Protein AF-A0A5E4I400-F1 (afdb_monomer_lite)

Foldseek 3Di:
DDDDDPPPDFQEKDKDWAQEDAAQDKTKIKIATADPVQFWKWKWKDFQQPDIDTGDTDTHGDIDIDMDGHHDDFAKTKMWMWIAGPVRDIGDIDIGIHGHHHDPPDPDPVVVVVVVVVVVVCVVVVVVVVVVVVVVVVVVVVVVVVVVVVVPDDDDDDD

Structure (mmCIF, N/CA/C/O backbone):
data_AF-A0A5E4I400-F1
#
_entry.id   AF-A0A5E4I400-F1
#
loop_
_atom_site.group_PDB
_atom_site.id
_atom_site.type_symbol
_atom_site.label_atom_id
_atom_site.label_alt_id
_atom_site.label_comp_id
_atom_site.label_asym_id
_atom_site.label_entity_id
_atom_site.label_seq_id
_atom_site.pdbx_PDB_ins_code
_atom_site.Cartn_x
_atom_site.Cartn_y
_atom_site.Cartn_z
_atom_site.occupancy
_atom_site.B_iso_or_equiv
_atom_site.auth_seq_id
_atom_site.auth_comp_id
_atom_site.auth_asym_id
_ato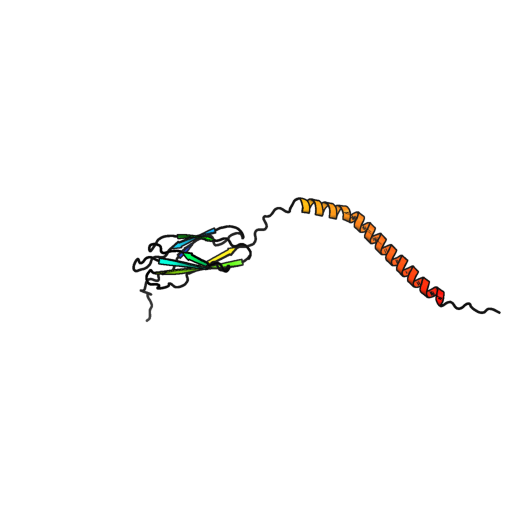m_site.auth_atom_id
_atom_site.pdbx_PDB_model_num
ATOM 1 N N . MET A 1 1 ? -42.600 -10.199 7.232 1.00 37.44 1 MET A N 1
ATOM 2 C CA . MET A 1 1 ? -41.964 -11.419 7.756 1.00 37.44 1 MET A CA 1
ATOM 3 C C . MET A 1 1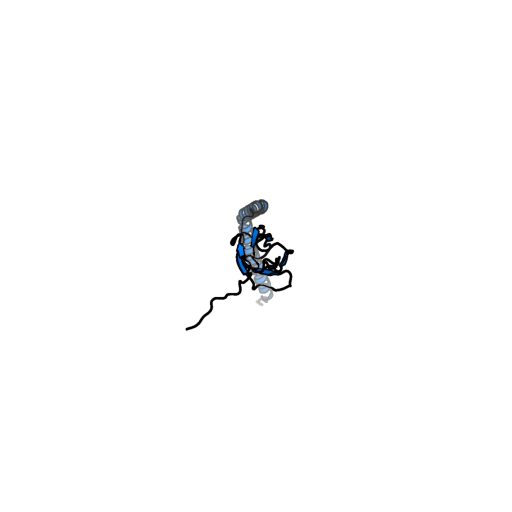 ? -40.473 -11.289 7.468 1.00 37.44 1 MET A C 1
ATOM 5 O O . MET A 1 1 ? -40.143 -11.250 6.295 1.00 37.44 1 MET A O 1
ATOM 9 N N . ILE A 1 2 ? -39.663 -11.159 8.536 1.00 37.94 2 ILE A N 1
ATOM 10 C CA . ILE A 1 2 ? -38.185 -11.309 8.630 1.00 37.94 2 ILE A CA 1
ATOM 11 C C . ILE A 1 2 ? -37.386 -10.194 7.913 1.00 37.94 2 ILE A C 1
ATOM 13 O O . ILE A 1 2 ? -37.462 -10.072 6.701 1.00 37.94 2 ILE A O 1
ATOM 17 N N . GLY A 1 3 ? -36.727 -9.247 8.600 1.00 39.34 3 GLY A N 1
ATOM 18 C CA . GLY A 1 3 ? -35.610 -9.419 9.553 1.00 39.34 3 GLY A CA 1
ATOM 19 C C . GLY A 1 3 ? -34.307 -9.332 8.738 1.00 39.34 3 GLY A C 1
ATOM 20 O O . GLY A 1 3 ? -34.147 -10.108 7.811 1.00 39.34 3 GLY A O 1
ATOM 21 N N . ILE A 1 4 ? -33.377 -8.396 8.934 1.00 44.50 4 ILE A N 1
ATOM 22 C CA . ILE A 1 4 ? -32.556 -8.184 10.132 1.00 44.50 4 ILE A CA 1
ATOM 23 C C . ILE A 1 4 ? -32.064 -6.723 10.122 1.00 44.50 4 ILE A C 1
ATOM 25 O O . ILE A 1 4 ? -31.391 -6.293 9.188 1.00 44.50 4 ILE A O 1
ATOM 29 N N . LEU A 1 5 ? -32.377 -5.967 11.175 1.00 41.53 5 LEU A N 1
ATOM 30 C CA . LEU A 1 5 ? -31.621 -4.773 11.542 1.00 41.53 5 LEU A CA 1
ATOM 31 C C . LEU A 1 5 ? -30.407 -5.295 12.322 1.00 41.53 5 LEU A C 1
ATOM 33 O O . LEU A 1 5 ? -30.581 -5.832 13.416 1.00 41.53 5 LEU A O 1
ATOM 37 N N . PHE A 1 6 ? -29.205 -5.229 11.746 1.00 42.44 6 PHE A N 1
ATOM 38 C CA . PHE A 1 6 ? -27.971 -5.574 12.455 1.00 42.44 6 PHE A CA 1
ATOM 39 C C . PHE A 1 6 ? -27.708 -4.505 13.525 1.00 42.44 6 PHE A C 1
ATOM 41 O O . PHE A 1 6 ? -26.970 -3.548 13.307 1.00 42.44 6 PHE A O 1
ATOM 48 N N . ILE A 1 7 ? -28.363 -4.634 14.680 1.00 41.25 7 ILE A N 1
ATOM 49 C CA . ILE A 1 7 ? -28.046 -3.851 15.875 1.00 41.25 7 ILE A CA 1
ATOM 50 C C . ILE A 1 7 ? -26.923 -4.584 16.608 1.00 41.25 7 ILE A C 1
ATOM 52 O O . ILE A 1 7 ? -27.139 -5.395 17.503 1.00 41.25 7 ILE A O 1
ATOM 56 N N . GLY A 1 8 ? -25.714 -4.297 16.162 1.00 41.97 8 GLY A N 1
ATOM 57 C CA . GLY A 1 8 ? -24.450 -4.639 16.790 1.00 41.97 8 GLY A CA 1
ATOM 58 C C . GLY A 1 8 ? -23.426 -3.882 15.975 1.00 41.97 8 GLY A C 1
ATOM 59 O O . GLY A 1 8 ? -22.968 -4.400 14.966 1.00 41.97 8 GLY A O 1
ATOM 60 N N . ALA A 1 9 ? -23.239 -2.598 16.288 1.00 53.06 9 ALA A N 1
ATOM 61 C CA . ALA A 1 9 ? -22.444 -1.690 15.475 1.00 53.06 9 ALA A CA 1
ATOM 62 C C . ALA A 1 9 ? -21.072 -2.326 15.190 1.00 53.06 9 ALA A C 1
ATOM 64 O O . ALA A 1 9 ? -20.290 -2.585 16.096 1.00 53.06 9 ALA A O 1
ATOM 65 N N . SER A 1 10 ? -20.839 -2.683 13.930 1.00 65.94 10 SER A N 1
ATOM 66 C CA . SER A 1 10 ? -19.575 -3.257 13.489 1.00 65.94 10 SER A CA 1
ATOM 67 C C . SER A 1 10 ? -18.547 -2.129 13.459 1.00 65.94 10 SER A C 1
ATOM 69 O O . SER A 1 10 ? -18.775 -1.121 12.790 1.00 65.94 10 SER A O 1
ATOM 71 N N . PHE A 1 11 ? -17.435 -2.272 14.183 1.00 77.38 11 PHE A N 1
ATOM 72 C CA . PHE A 1 11 ? -16.295 -1.348 14.137 1.00 77.38 11 PHE A CA 1
ATOM 73 C C . PHE A 1 11 ? -15.430 -1.634 12.901 1.00 77.38 11 PHE A C 1
ATOM 75 O O . PHE A 1 11 ? -14.217 -1.811 12.973 1.00 77.38 11 PHE A O 1
ATOM 82 N N . LEU A 1 12 ? -16.080 -1.741 11.741 1.00 91.06 12 LEU A N 1
ATOM 83 C CA . LEU A 1 12 ? -15.406 -2.006 10.480 1.00 91.06 12 LEU A CA 1
ATOM 84 C C . LEU A 1 12 ? -14.563 -0.783 10.080 1.00 91.06 12 LEU A C 1
ATOM 86 O O . LEU A 1 12 ? -15.095 0.332 10.057 1.00 91.06 12 LEU A O 1
ATOM 90 N N . PRO A 1 13 ? -13.288 -0.968 9.701 1.00 94.69 13 PRO A N 1
ATOM 91 C CA . PRO A 1 13 ? -12.472 0.138 9.237 1.00 94.69 13 PRO A CA 1
ATOM 92 C C . PRO A 1 13 ? -12.965 0.779 7.949 1.00 94.69 13 PRO A C 1
ATOM 94 O O . PRO A 1 13 ? -13.319 0.109 6.982 1.00 94.69 13 PRO A O 1
ATOM 97 N N . ASN A 1 14 ? -12.914 2.105 7.915 1.00 95.38 14 ASN A N 1
ATOM 98 C CA . ASN A 1 14 ? -13.006 2.875 6.690 1.00 95.38 14 ASN A CA 1
ATOM 99 C C . ASN A 1 14 ? -11.591 3.135 6.163 1.00 95.38 14 ASN A C 1
ATOM 101 O O . ASN A 1 14 ? -10.731 3.591 6.915 1.00 95.38 14 ASN A O 1
ATOM 105 N N . ILE A 1 15 ? -11.358 2.856 4.879 1.00 97.19 15 ILE A N 1
ATOM 106 C CA . ILE A 1 15 ? -10.067 3.052 4.210 1.00 97.19 15 ILE A CA 1
ATOM 107 C C . ILE A 1 15 ? -10.291 4.008 3.044 1.00 97.19 15 ILE A C 1
ATOM 109 O O . ILE A 1 15 ? -11.092 3.731 2.150 1.00 97.19 15 ILE A O 1
ATOM 113 N N . THR A 1 16 ? -9.561 5.117 3.016 1.00 97.12 16 THR A N 1
ATOM 114 C CA . THR A 1 16 ? -9.628 6.091 1.921 1.00 97.12 16 THR A CA 1
ATOM 115 C C . THR A 1 16 ? -8.234 6.443 1.425 1.00 97.12 16 THR A C 1
ATOM 117 O O . THR A 1 16 ? -7.260 6.428 2.171 1.00 97.12 16 THR A O 1
ATOM 120 N N . GLY A 1 17 ? -8.111 6.719 0.131 1.00 96.75 17 GLY A N 1
ATOM 121 C CA . GLY A 1 17 ? -6.826 7.000 -0.494 1.00 96.75 17 GLY A CA 1
ATOM 122 C C . GLY A 1 17 ? -6.900 6.901 -2.009 1.00 96.75 17 GLY A C 1
ATOM 123 O O . GLY A 1 17 ? -7.976 6.783 -2.602 1.00 96.75 17 GLY A O 1
ATOM 124 N N . LYS A 1 18 ? -5.739 6.967 -2.656 1.00 95.44 18 LYS A N 1
ATOM 125 C CA . LYS A 1 18 ? -5.656 6.935 -4.116 1.00 95.44 18 LYS A CA 1
ATOM 126 C C . LYS A 1 18 ? -5.830 5.503 -4.631 1.00 95.44 18 LYS A C 1
ATOM 128 O O . LYS A 1 18 ? -5.019 4.642 -4.332 1.00 95.44 18 LYS A O 1
ATOM 133 N N . ILE A 1 19 ? -6.839 5.266 -5.470 1.00 95.50 19 ILE A N 1
ATOM 134 C CA . ILE A 1 19 ? -7.122 3.934 -6.047 1.00 95.50 19 ILE A CA 1
ATOM 135 C C . ILE A 1 19 ? -6.398 3.654 -7.373 1.00 95.50 19 ILE A C 1
ATOM 137 O O . ILE A 1 19 ? -6.496 2.561 -7.922 1.00 95.50 19 ILE A O 1
ATOM 141 N N . GLN A 1 20 ? -5.693 4.641 -7.929 1.00 92.88 20 GLN A N 1
ATOM 142 C CA . GLN A 1 20 ? -4.938 4.509 -9.177 1.00 92.88 20 GLN A CA 1
ATOM 143 C C . GLN A 1 20 ? -3.625 5.280 -9.083 1.00 92.88 20 GLN A C 1
ATOM 145 O O 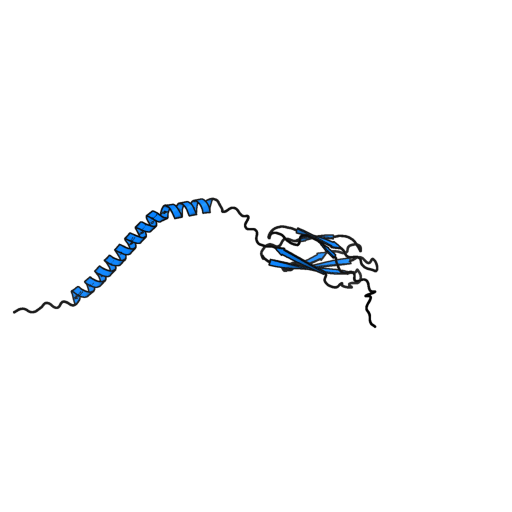. GLN A 1 20 ? -3.624 6.454 -8.711 1.00 92.88 20 GLN A O 1
ATOM 150 N N . GLY A 1 21 ? -2.512 4.662 -9.455 1.00 90.25 21 GLY A N 1
ATOM 151 C CA . GLY A 1 21 ? -1.197 5.283 -9.332 1.00 90.25 21 GLY A CA 1
ATOM 152 C C . GLY A 1 21 ? -0.159 4.724 -10.291 1.00 90.25 21 GLY A C 1
ATOM 153 O O . GLY A 1 21 ? -0.483 4.060 -11.268 1.00 90.25 21 GLY A O 1
ATOM 154 N N . GLU A 1 22 ? 1.097 5.027 -10.008 1.00 89.06 22 GLU A N 1
ATOM 155 C CA . GLU A 1 22 ? 2.257 4.483 -10.699 1.00 89.06 22 GLU A CA 1
ATOM 156 C C . GLU A 1 22 ? 3.070 3.652 -9.709 1.00 89.06 22 GLU A C 1
ATOM 158 O O . GLU A 1 22 ? 3.166 3.986 -8.524 1.00 89.06 22 GLU A O 1
ATOM 163 N N . VAL A 1 23 ? 3.682 2.577 -10.201 1.00 89.50 23 VAL A N 1
ATOM 164 C CA . VAL A 1 23 ? 4.675 1.824 -9.425 1.00 89.50 23 VAL A CA 1
ATOM 165 C C . VAL A 1 23 ? 5.843 2.728 -9.005 1.00 89.50 23 VAL A C 1
ATOM 167 O O . VAL A 1 23 ? 6.132 3.737 -9.648 1.00 89.50 23 VAL A O 1
ATOM 170 N N . SER A 1 24 ? 6.535 2.361 -7.925 1.00 88.31 24 SER A N 1
ATOM 171 C CA . SER A 1 24 ? 7.644 3.123 -7.322 1.00 88.31 24 SER A CA 1
ATOM 172 C C . SER A 1 24 ? 7.270 4.525 -6.809 1.00 88.31 24 SER A C 1
ATOM 174 O O . SER A 1 24 ? 8.153 5.346 -6.568 1.00 88.31 24 SER A O 1
ATOM 176 N N . THR A 1 25 ? 5.976 4.807 -6.624 1.00 89.50 25 THR A N 1
ATOM 177 C CA . THR A 1 25 ? 5.480 6.041 -5.996 1.00 89.50 25 THR A CA 1
ATOM 178 C C . THR A 1 25 ? 4.825 5.728 -4.653 1.00 89.50 25 THR A C 1
ATOM 180 O O . THR A 1 25 ? 4.043 4.784 -4.551 1.00 89.50 25 THR A O 1
ATOM 183 N N . SER A 1 26 ? 5.127 6.537 -3.634 1.00 93.88 26 SER A N 1
ATOM 184 C CA . SER A 1 26 ? 4.498 6.424 -2.315 1.00 93.88 26 SER A CA 1
ATOM 185 C C . SER A 1 26 ? 3.121 7.086 -2.299 1.00 93.88 26 SER A C 1
ATOM 187 O O . SER A 1 26 ? 2.966 8.220 -2.764 1.00 93.88 26 SER A O 1
ATOM 189 N N . TYR A 1 27 ? 2.127 6.386 -1.754 1.00 95.56 27 TYR A N 1
ATOM 190 C CA . TYR A 1 27 ? 0.760 6.879 -1.591 1.00 95.56 27 TYR A CA 1
ATOM 191 C C . TYR A 1 27 ? 0.306 6.768 -0.143 1.00 95.56 27 TYR A C 1
ATOM 193 O O . TYR A 1 27 ? 0.529 5.744 0.498 1.00 95.56 27 TYR A O 1
ATOM 20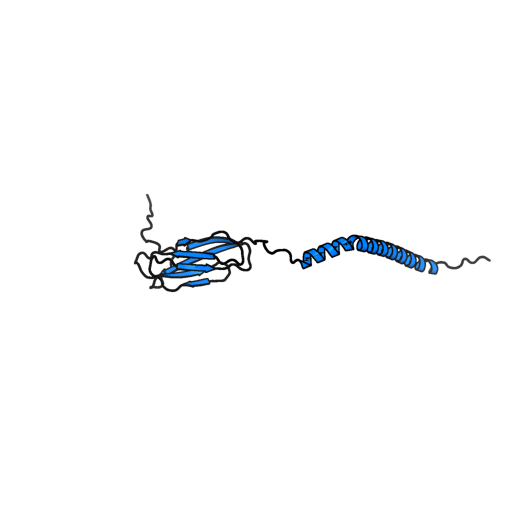1 N N . ASN A 1 28 ? -0.374 7.811 0.333 1.00 97.62 28 ASN A N 1
ATOM 202 C CA . ASN A 1 28 ? -0.979 7.857 1.658 1.00 97.62 28 ASN A CA 1
ATOM 203 C C . ASN A 1 28 ? -2.400 7.287 1.629 1.00 97.62 28 ASN A C 1
ATOM 205 O O . ASN A 1 28 ? -3.176 7.577 0.712 1.00 97.62 28 ASN A O 1
ATOM 209 N N . TYR A 1 29 ? -2.733 6.543 2.676 1.00 97.62 29 TYR A N 1
ATOM 210 C CA . TYR A 1 29 ? -4.052 5.996 2.945 1.00 97.62 29 TYR A CA 1
ATOM 211 C C . TYR A 1 29 ? -4.471 6.381 4.354 1.00 97.62 29 TYR A C 1
ATOM 213 O O . TYR A 1 29 ? -3.712 6.198 5.309 1.00 97.62 29 TYR A O 1
ATOM 221 N N . THR A 1 30 ? -5.684 6.907 4.457 1.00 97.69 30 THR A N 1
ATOM 222 C CA . THR A 1 30 ? -6.316 7.268 5.718 1.00 97.69 30 THR A CA 1
ATOM 223 C C . THR A 1 30 ? -7.197 6.117 6.172 1.00 97.69 30 THR A C 1
ATOM 225 O O . THR A 1 30 ? -8.027 5.621 5.403 1.00 97.69 30 THR A O 1
ATOM 228 N N . ILE A 1 31 ? -7.013 5.700 7.419 1.00 96.81 31 ILE A N 1
ATOM 229 C CA . ILE A 1 31 ? -7.783 4.642 8.066 1.00 96.81 31 ILE A CA 1
ATOM 230 C C . ILE A 1 31 ? -8.459 5.235 9.298 1.00 96.81 31 ILE A C 1
ATOM 232 O O . ILE A 1 31 ? -7.826 5.955 10.068 1.00 96.81 31 ILE A O 1
ATOM 236 N N . GLN A 1 32 ? -9.735 4.913 9.487 1.00 95.06 32 GLN A N 1
ATOM 237 C CA . GLN A 1 32 ? -10.508 5.328 10.654 1.00 95.06 32 GLN A CA 1
ATOM 238 C C . GLN A 1 32 ? -11.481 4.226 11.058 1.00 95.06 32 GLN A C 1
ATOM 240 O O . GLN A 1 32 ? -12.028 3.511 10.218 1.00 95.06 32 GLN A O 1
ATOM 245 N N . THR A 1 33 ? -11.727 4.084 12.352 1.00 93.38 33 THR A N 1
ATOM 246 C CA . THR A 1 33 ? -12.725 3.168 12.908 1.00 93.38 33 THR A CA 1
ATOM 247 C C . THR A 1 33 ? -13.297 3.766 14.172 1.00 93.38 33 THR A C 1
ATOM 249 O O . THR A 1 33 ? -12.548 4.291 14.988 1.00 93.38 33 THR A O 1
ATOM 252 N N . ILE A 1 34 ? -14.613 3.666 14.342 1.00 91.62 34 ILE A N 1
ATOM 253 C CA . ILE A 1 34 ? -15.286 4.025 15.588 1.00 91.62 34 ILE A CA 1
ATOM 254 C C . ILE A 1 34 ? -15.716 2.725 16.261 1.00 91.62 34 ILE A C 1
ATOM 256 O O . ILE A 1 34 ? -16.598 2.027 15.759 1.00 91.62 34 ILE A O 1
ATOM 260 N N . ASP A 1 35 ? -15.093 2.413 17.392 1.00 88.56 35 ASP A N 1
ATOM 261 C CA . ASP A 1 35 ? -15.552 1.351 18.274 1.00 88.56 35 ASP A CA 1
ATOM 262 C C . ASP A 1 35 ? -16.859 1.776 18.989 1.00 88.56 35 ASP A C 1
ATOM 264 O O . ASP A 1 35 ? -16.925 2.881 19.545 1.00 88.56 35 ASP A O 1
ATOM 268 N N . PRO A 1 36 ? -17.917 0.941 18.999 1.00 87.00 36 PRO A N 1
ATOM 269 C CA . PRO A 1 36 ? -19.198 1.257 19.634 1.00 87.00 36 PRO A CA 1
ATOM 270 C C . PRO A 1 36 ? -19.121 1.505 21.139 1.00 87.00 36 PRO A C 1
ATOM 272 O O . PRO A 1 36 ? -19.961 2.228 21.677 1.00 87.00 36 PRO A O 1
ATOM 275 N N . LYS A 1 37 ? -18.154 0.889 21.822 1.00 88.50 37 LYS A N 1
ATOM 276 C CA . LYS A 1 37 ? -17.893 1.081 23.252 1.00 88.50 37 LYS A CA 1
ATOM 277 C C . LYS A 1 37 ? -16.911 2.225 23.501 1.00 88.50 37 LYS A C 1
ATOM 279 O O . LYS A 1 37 ? -16.674 2.561 24.657 1.00 88.50 37 LYS A O 1
ATOM 284 N N . GLN A 1 38 ? -16.418 2.862 22.436 1.00 89.06 38 GLN A N 1
ATOM 285 C CA . GLN A 1 38 ? -15.391 3.901 22.467 1.00 89.06 38 GLN A CA 1
ATOM 286 C C . GLN A 1 38 ? -14.049 3.392 23.010 1.00 89.06 38 GLN A C 1
ATOM 288 O O . GLN A 1 38 ? -13.243 4.183 23.504 1.00 89.06 38 GLN A O 1
ATOM 293 N N . ASP A 1 39 ? -13.796 2.087 22.895 1.00 90.62 39 ASP A N 1
ATOM 294 C CA . ASP A 1 39 ? -12.518 1.500 23.271 1.00 90.62 39 ASP A CA 1
ATOM 295 C C . ASP A 1 39 ? -11.427 1.884 22.247 1.00 90.62 39 ASP A C 1
ATOM 297 O O . ASP A 1 39 ? -11.708 2.015 21.051 1.00 90.62 39 ASP A O 1
ATOM 301 N N . PRO A 1 40 ? -10.167 2.086 22.675 1.00 93.25 40 PRO A N 1
ATOM 302 C CA . PRO A 1 40 ? -9.052 2.285 21.756 1.00 93.25 40 PRO A CA 1
ATOM 303 C C . PRO A 1 40 ? -8.872 1.096 20.809 1.00 93.25 40 PRO A C 1
ATOM 305 O O . PRO A 1 40 ? -9.046 -0.059 21.206 1.00 93.25 40 PRO A O 1
ATOM 308 N N . VAL A 1 41 ? -8.450 1.379 19.577 1.00 94.75 41 VAL A N 1
ATOM 309 C CA . VAL A 1 41 ? -8.284 0.374 18.521 1.00 94.75 41 VAL A CA 1
ATOM 310 C C . VAL A 1 41 ? -6.886 0.418 17.917 1.00 94.75 41 VAL A C 1
ATOM 312 O O . VAL A 1 41 ? -6.305 1.483 17.695 1.00 94.75 41 VAL A O 1
ATO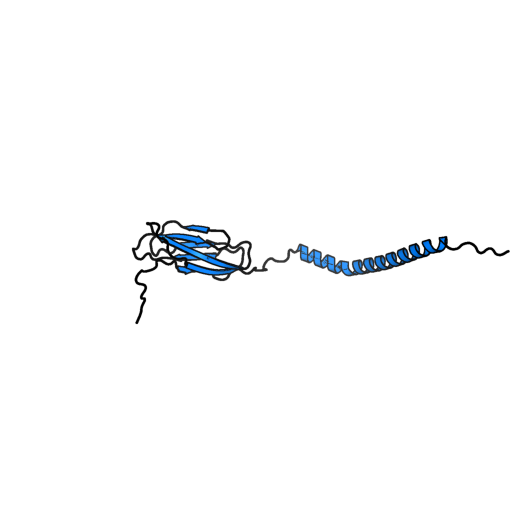M 315 N N . ARG A 1 42 ? -6.337 -0.757 17.620 1.00 95.25 42 ARG A N 1
ATOM 316 C CA . ARG A 1 42 ? -5.131 -0.937 16.802 1.00 95.25 42 ARG A CA 1
ATOM 317 C C . ARG A 1 42 ? -5.505 -1.505 15.439 1.00 95.25 42 ARG A C 1
ATOM 319 O O . ARG A 1 42 ? -6.542 -2.151 15.302 1.00 95.25 42 ARG A O 1
ATOM 326 N N . TYR A 1 43 ? -4.654 -1.305 14.439 1.00 95.62 43 TYR A N 1
ATOM 327 C CA . TYR A 1 43 ? -4.949 -1.724 13.067 1.00 95.62 43 TYR A CA 1
ATOM 328 C C . TYR A 1 43 ? -3.936 -2.733 12.558 1.00 95.62 43 TYR A C 1
ATOM 330 O O . TYR A 1 43 ? -2.731 -2.543 12.708 1.00 95.62 43 TYR A O 1
ATOM 338 N N . TYR A 1 44 ? -4.426 -3.765 11.879 1.00 96.50 44 TYR A N 1
ATOM 339 C CA . TYR A 1 44 ? -3.594 -4.659 11.085 1.00 96.50 44 TYR A CA 1
ATOM 340 C C . TYR A 1 44 ? -3.890 -4.443 9.602 1.00 96.50 44 TYR A C 1
ATOM 342 O O . TYR A 1 44 ? -5.037 -4.573 9.171 1.00 96.50 44 TYR A O 1
ATOM 350 N N . ILE A 1 45 ? -2.851 -4.108 8.840 1.00 97.31 45 ILE A N 1
ATOM 351 C CA . ILE A 1 45 ? -2.923 -3.744 7.427 1.00 97.31 45 ILE A CA 1
ATOM 352 C C . ILE A 1 45 ? -2.116 -4.746 6.613 1.00 97.31 45 ILE A C 1
ATOM 354 O O . ILE A 1 45 ? -0.965 -5.024 6.942 1.00 97.31 45 ILE A O 1
ATOM 358 N N . ASP A 1 46 ? -2.701 -5.235 5.529 1.00 97.00 46 ASP A N 1
ATOM 359 C CA . ASP A 1 46 ? -2.038 -6.009 4.485 1.00 97.00 46 ASP A CA 1
ATOM 360 C C . ASP A 1 46 ? -2.125 -5.243 3.161 1.00 97.00 46 ASP A C 1
ATOM 362 O O . ASP A 1 46 ? -3.218 -4.906 2.696 1.00 97.00 46 ASP A O 1
ATOM 366 N N . TRP A 1 47 ? -0.970 -4.961 2.562 1.00 94.81 47 TRP A N 1
ATOM 367 C CA . TRP A 1 47 ? -0.848 -4.186 1.326 1.00 94.81 47 TRP A CA 1
ATOM 368 C C . TRP A 1 47 ? -0.915 -5.037 0.050 1.00 94.81 47 TRP A C 1
ATOM 370 O O . TRP A 1 47 ? -0.807 -4.499 -1.057 1.00 94.81 47 TRP A O 1
ATOM 380 N N . SER A 1 48 ? -1.116 -6.354 0.181 1.00 92.00 48 SER A N 1
ATOM 381 C CA . SER A 1 48 ? -1.207 -7.312 -0.929 1.00 92.00 48 SER A CA 1
ATOM 382 C C . SER A 1 48 ? 0.079 -7.432 -1.767 1.00 92.00 48 SER A C 1
ATOM 384 O O . SER A 1 48 ? 0.047 -7.919 -2.898 1.00 92.00 48 SER A O 1
ATOM 386 N N . ASP A 1 49 ? 1.221 -7.026 -1.215 1.00 85.94 49 ASP A N 1
ATOM 387 C CA . ASP A 1 49 ? 2.563 -7.110 -1.813 1.00 85.94 49 ASP A CA 1
ATOM 388 C C . ASP A 1 49 ? 3.553 -7.892 -0.923 1.00 85.94 49 ASP A C 1
ATOM 390 O O . ASP A 1 49 ? 4.769 -7.776 -1.065 1.00 85.94 49 ASP A O 1
ATOM 394 N N . ASN A 1 50 ? 3.017 -8.722 -0.020 1.00 85.31 50 ASN A N 1
ATOM 395 C CA . ASN A 1 50 ? 3.722 -9.413 1.067 1.00 85.31 50 ASN A CA 1
ATOM 396 C C . ASN A 1 50 ? 4.228 -8.496 2.191 1.00 85.31 50 ASN A C 1
ATOM 398 O O . ASN A 1 50 ? 4.926 -8.975 3.087 1.00 85.31 50 ASN A O 1
ATOM 402 N N . THR A 1 51 ? 3.862 -7.213 2.192 1.00 88.88 51 THR A N 1
ATOM 403 C CA . THR A 1 51 ? 4.093 -6.326 3.331 1.00 88.88 51 THR A CA 1
ATOM 404 C C . THR A 1 51 ? 2.827 -6.168 4.167 1.00 88.88 51 THR A C 1
ATOM 406 O O . THR A 1 51 ? 1.702 -6.117 3.667 1.00 88.88 51 THR A O 1
ATOM 409 N N . ASN A 1 52 ? 3.018 -6.112 5.482 1.00 92.75 52 ASN A N 1
ATOM 410 C CA . ASN A 1 52 ? 1.960 -5.858 6.444 1.00 92.75 52 ASN A CA 1
ATOM 411 C C . ASN A 1 52 ? 2.469 -4.944 7.557 1.00 92.75 52 ASN A C 1
ATOM 413 O O . ASN A 1 52 ? 3.674 -4.837 7.795 1.00 92.75 52 ASN A O 1
ATOM 417 N N . ILE A 1 53 ? 1.540 -4.255 8.210 1.00 94.44 53 ILE A N 1
ATOM 418 C CA . ILE A 1 53 ? 1.823 -3.311 9.288 1.00 94.44 53 ILE A CA 1
ATOM 419 C C . ILE A 1 53 ? 0.835 -3.566 10.421 1.00 94.44 53 ILE A C 1
ATOM 421 O O . ILE A 1 53 ? -0.365 -3.703 10.191 1.00 94.44 53 ILE A O 1
ATOM 425 N N . ASN A 1 54 ? 1.344 -3.586 11.650 1.00 93.12 54 ASN A N 1
ATOM 426 C CA . ASN A 1 54 ? 0.532 -3.472 12.854 1.00 93.12 54 ASN A CA 1
ATOM 427 C C . ASN A 1 54 ? 0.707 -2.047 13.388 1.00 93.12 54 ASN A C 1
ATOM 429 O O . ASN A 1 54 ? 1.765 -1.710 13.923 1.00 93.12 54 ASN A O 1
ATOM 433 N N . ALA A 1 55 ? -0.289 -1.196 13.167 1.00 90.75 55 ALA A N 1
ATOM 434 C CA . ALA A 1 55 ? -0.302 0.149 13.720 1.00 90.75 55 ALA A CA 1
ATOM 435 C C . ALA A 1 55 ? -0.691 0.070 15.200 1.00 90.75 55 ALA A C 1
ATOM 437 O O . ALA A 1 55 ? -1.532 -0.746 15.570 1.00 90.75 55 ALA A O 1
ATOM 438 N N . GLY A 1 56 ? -0.071 0.903 16.039 1.00 90.62 56 GLY A N 1
ATOM 439 C CA . GLY A 1 56 ? -0.313 0.917 17.485 1.00 90.62 56 GLY A CA 1
ATOM 440 C C . GLY A 1 56 ? -1.763 1.231 17.868 1.00 90.62 56 GLY A C 1
ATOM 441 O O . GLY A 1 56 ? -2.612 1.462 17.012 1.00 90.62 56 GLY A O 1
ATOM 442 N N . LEU A 1 57 ? -2.038 1.239 19.174 1.00 92.56 57 LEU A N 1
ATOM 443 C CA . LEU A 1 57 ? -3.327 1.669 19.722 1.00 92.56 57 LEU A CA 1
ATOM 444 C C . LEU A 1 57 ? -3.557 3.161 19.451 1.00 92.56 57 LEU A C 1
ATOM 446 O O . LEU A 1 57 ? -2.696 3.980 19.765 1.00 92.56 57 LEU A O 1
ATOM 450 N N . ASN A 1 58 ? -4.731 3.485 18.920 1.00 93.69 58 ASN A N 1
ATOM 451 C CA . ASN A 1 58 ? -5.217 4.838 18.655 1.00 93.69 58 ASN A CA 1
ATOM 452 C C . ASN A 1 58 ? -6.584 5.011 19.322 1.00 93.69 58 ASN A C 1
ATOM 454 O O . ASN A 1 58 ? -7.258 4.024 19.643 1.00 93.69 58 ASN A O 1
ATOM 458 N N . ALA A 1 59 ? -7.008 6.251 19.538 1.00 94.12 59 ALA A N 1
ATOM 459 C CA . ALA A 1 59 ? -8.340 6.502 20.071 1.00 94.12 59 ALA A CA 1
ATOM 460 C C . ALA A 1 59 ? -9.427 6.052 19.076 1.00 94.12 59 ALA A C 1
ATOM 462 O O . ALA A 1 59 ? -9.246 6.104 17.858 1.00 94.12 59 ALA A O 1
ATOM 463 N N . SER A 1 60 ? -10.583 5.628 19.593 1.00 92.50 60 SER A N 1
ATOM 464 C CA . SER A 1 60 ? -11.760 5.378 18.753 1.00 92.50 60 SER A CA 1
ATOM 465 C C . SER A 1 60 ? -12.111 6.640 17.957 1.00 92.50 60 SER A C 1
ATOM 467 O O . SER A 1 60 ? -12.190 7.738 18.509 1.00 92.50 60 SER A O 1
ATOM 469 N N . GLY A 1 61 ? -12.298 6.490 16.648 1.00 91.50 61 GLY A N 1
ATOM 470 C CA . GLY A 1 61 ? -12.570 7.583 15.716 1.00 91.50 61 GLY A CA 1
ATOM 471 C C . GLY A 1 61 ? -11.343 8.387 15.282 1.00 91.50 61 GLY A C 1
ATOM 472 O O . GLY A 1 61 ? -11.490 9.290 14.459 1.00 91.50 61 GLY A O 1
ATOM 473 N N . GLU A 1 62 ? -10.144 8.073 15.774 1.00 94.69 62 GLU A N 1
ATOM 474 C CA . GLU A 1 62 ? -8.913 8.723 15.325 1.00 94.69 62 GLU A CA 1
ATOM 475 C C . GLU A 1 62 ? -8.562 8.299 13.892 1.00 94.69 62 GLU A C 1
ATOM 477 O O . GLU A 1 62 ? -8.575 7.113 13.547 1.00 94.69 62 GLU A O 1
ATOM 482 N N . GLU A 1 63 ? -8.258 9.288 13.050 1.00 96.12 63 GLU A N 1
ATOM 483 C CA . GLU A 1 63 ? -7.733 9.054 11.708 1.00 96.12 63 GLU A CA 1
ATOM 484 C C . GLU A 1 63 ? -6.229 8.807 11.777 1.00 96.12 63 GLU A C 1
ATOM 486 O O . GLU A 1 63 ? -5.471 9.646 12.268 1.00 96.12 63 GLU A O 1
ATOM 491 N N . ILE A 1 64 ? -5.785 7.687 11.214 1.00 96.50 64 ILE A N 1
ATOM 492 C CA . ILE A 1 64 ? -4.364 7.409 11.016 1.00 96.50 64 ILE A CA 1
ATOM 493 C C . ILE A 1 64 ? -4.016 7.467 9.535 1.00 96.50 64 ILE A C 1
ATOM 495 O O . ILE A 1 64 ? -4.813 7.083 8.677 1.00 96.50 64 ILE A O 1
ATOM 499 N N . ILE A 1 65 ? -2.799 7.915 9.233 1.00 97.31 65 ILE A N 1
ATOM 500 C CA . ILE A 1 65 ? -2.281 7.980 7.867 1.00 97.31 65 ILE A CA 1
ATOM 501 C C . ILE A 1 65 ? -1.084 7.044 7.759 1.00 97.31 65 ILE A C 1
ATOM 503 O O . ILE A 1 65 ? -0.070 7.235 8.431 1.00 97.31 65 ILE A O 1
ATOM 507 N N . LEU A 1 66 ? -1.190 6.054 6.879 1.00 96.31 66 LEU A N 1
ATOM 508 C CA . LEU A 1 66 ? -0.100 5.147 6.534 1.00 96.31 66 LEU A CA 1
ATOM 509 C C . LEU A 1 66 ? 0.238 5.295 5.057 1.00 96.31 66 LEU A C 1
ATOM 511 O O . LEU A 1 66 ? -0.636 5.575 4.239 1.00 96.31 66 LEU A O 1
ATOM 515 N N . SER A 1 67 ? 1.507 5.103 4.709 1.00 95.94 67 SER A N 1
ATOM 516 C CA . SER A 1 67 ? 1.946 5.135 3.317 1.00 95.94 67 SER A CA 1
ATOM 517 C C . SER A 1 67 ? 2.477 3.784 2.868 1.00 95.94 67 SER A C 1
ATOM 519 O O . SER A 1 67 ? 3.071 3.054 3.661 1.00 95.94 67 SER A O 1
ATOM 521 N N . ASN A 1 68 ? 2.260 3.462 1.593 1.00 94.81 68 ASN A N 1
ATOM 522 C CA . ASN A 1 68 ? 2.884 2.313 0.947 1.00 94.81 68 ASN A CA 1
ATOM 523 C C . ASN A 1 68 ? 3.419 2.671 -0.441 1.00 94.81 68 ASN A C 1
ATOM 525 O O . ASN A 1 68 ? 2.900 3.566 -1.115 1.00 94.81 68 ASN A O 1
ATOM 529 N N . THR A 1 69 ? 4.457 1.949 -0.866 1.00 92.56 69 THR A N 1
ATOM 530 C CA . THR A 1 69 ? 5.045 2.040 -2.207 1.00 92.56 69 THR A CA 1
ATOM 531 C C . THR A 1 69 ? 5.099 0.652 -2.834 1.00 92.56 69 THR A C 1
ATOM 533 O O . THR A 1 69 ? 5.792 -0.226 -2.331 1.00 92.56 69 THR A O 1
ATOM 536 N N . TRP A 1 70 ? 4.433 0.475 -3.976 1.00 91.06 70 TRP A N 1
ATOM 537 C CA . TRP A 1 70 ? 4.481 -0.770 -4.750 1.00 91.06 70 TRP A CA 1
ATOM 538 C C . TRP A 1 70 ? 5.629 -0.723 -5.759 1.00 91.06 70 TRP A C 1
ATOM 540 O O . TRP A 1 70 ? 5.578 0.052 -6.715 1.00 91.06 70 TRP A O 1
ATOM 550 N N . TRP A 1 71 ? 6.672 -1.529 -5.549 1.00 82.38 71 TRP A N 1
ATOM 551 C CA . TRP A 1 71 ? 7.918 -1.445 -6.325 1.00 82.38 71 TRP A CA 1
ATOM 552 C C . TRP A 1 71 ? 7.889 -2.226 -7.645 1.00 82.38 71 TRP A C 1
ATOM 554 O O . TRP A 1 71 ? 8.244 -1.667 -8.682 1.00 82.38 71 TRP A O 1
ATOM 564 N N . ASP A 1 72 ? 7.430 -3.482 -7.623 1.00 70.62 72 ASP A N 1
ATOM 565 C CA . ASP A 1 72 ? 7.831 -4.443 -8.664 1.00 70.62 72 ASP A CA 1
ATOM 566 C C . ASP A 1 72 ? 6.694 -5.000 -9.534 1.00 70.62 72 ASP A C 1
ATOM 568 O O . ASP A 1 72 ? 6.927 -5.364 -10.690 1.00 70.62 72 ASP A O 1
ATOM 572 N N . SER A 1 73 ? 5.458 -5.085 -9.031 1.00 70.38 73 SER A N 1
ATOM 573 C CA . SER A 1 73 ? 4.352 -5.709 -9.771 1.00 70.38 73 SER A CA 1
ATOM 574 C C . SER A 1 73 ? 3.410 -4.663 -10.372 1.00 70.38 73 SER A C 1
ATOM 576 O O . SER A 1 73 ? 2.800 -3.847 -9.696 1.00 70.38 73 SER A O 1
ATOM 578 N N . LYS A 1 74 ? 3.232 -4.697 -11.695 1.00 81.62 74 LYS A N 1
ATOM 579 C CA . LYS A 1 74 ? 2.039 -4.079 -12.283 1.00 81.62 74 LYS A CA 1
ATOM 580 C C . LYS A 1 74 ? 0.832 -4.901 -11.845 1.00 81.62 74 LYS A C 1
ATOM 582 O O . LYS A 1 74 ? 0.879 -6.131 -11.926 1.00 81.62 74 LYS A O 1
ATOM 587 N N . GLY A 1 75 ? -0.258 -4.258 -11.459 1.00 84.56 75 GLY A N 1
ATOM 588 C CA . GLY A 1 75 ? -1.451 -5.027 -11.138 1.00 84.56 75 GLY A CA 1
ATOM 589 C C . GLY A 1 75 ? -2.487 -4.309 -10.308 1.00 84.56 75 GLY A C 1
ATOM 590 O O . GLY A 1 75 ? -2.426 -3.100 -10.078 1.00 84.56 75 GLY A O 1
ATOM 591 N N . MET A 1 76 ? -3.464 -5.117 -9.923 1.00 90.75 76 MET A N 1
ATOM 592 C CA . MET A 1 76 ? -4.466 -4.793 -8.929 1.00 90.75 76 MET A CA 1
ATOM 593 C C . MET A 1 76 ? -3.977 -5.313 -7.582 1.00 90.75 76 MET A C 1
ATOM 595 O O . MET A 1 76 ? -3.580 -6.474 -7.482 1.00 90.75 76 MET A O 1
ATOM 599 N N . TYR A 1 77 ? -4.034 -4.462 -6.570 1.00 92.88 77 TYR A N 1
ATOM 600 C CA . TYR A 1 77 ? -3.731 -4.779 -5.184 1.00 92.88 77 TYR A CA 1
ATOM 601 C C . TYR A 1 77 ? -4.985 -4.581 -4.349 1.00 92.88 77 TYR A C 1
ATOM 603 O O . TYR A 1 77 ? -5.726 -3.621 -4.560 1.00 92.88 77 TYR A O 1
ATOM 611 N N . ILE A 1 78 ? -5.220 -5.482 -3.401 1.00 95.81 78 ILE A N 1
ATOM 612 C CA . ILE A 1 78 ? -6.346 -5.381 -2.475 1.00 95.81 78 ILE A CA 1
ATOM 613 C C . ILE A 1 78 ? -5.767 -5.062 -1.106 1.00 95.81 78 ILE A C 1
ATOM 615 O O . ILE A 1 78 ? -5.287 -5.953 -0.411 1.00 95.81 78 ILE A O 1
ATOM 619 N N . ILE A 1 79 ? -5.807 -3.789 -0.722 1.00 96.69 79 ILE A N 1
ATOM 620 C CA . ILE A 1 79 ? -5.451 -3.388 0.638 1.00 96.69 79 ILE A CA 1
ATOM 621 C C . ILE A 1 79 ? -6.503 -3.981 1.565 1.00 96.69 79 ILE A C 1
ATOM 623 O O . ILE A 1 79 ? -7.696 -3.804 1.313 1.00 96.69 79 ILE A O 1
ATOM 627 N N . ARG A 1 80 ? -6.080 -4.669 2.624 1.00 97.25 80 ARG A N 1
ATOM 628 C CA . ARG A 1 80 ? -6.974 -5.217 3.649 1.00 97.25 80 ARG A CA 1
ATOM 629 C C . ARG A 1 80 ? -6.632 -4.606 4.994 1.00 97.25 80 ARG A C 1
ATOM 631 O O . ARG A 1 80 ? -5.463 -4.581 5.370 1.00 97.25 80 ARG A O 1
ATOM 638 N N . VAL A 1 81 ? -7.637 -4.140 5.725 1.00 96.81 81 VAL A N 1
ATOM 639 C CA . VAL A 1 81 ? -7.468 -3.590 7.074 1.00 96.81 81 VAL A CA 1
ATOM 640 C C . VAL A 1 81 ? -8.483 -4.222 8.008 1.00 96.81 81 VAL A C 1
ATOM 642 O O . VAL A 1 81 ? -9.660 -4.307 7.670 1.00 96.81 81 VAL A O 1
ATOM 645 N N . LYS A 1 82 ? -8.038 -4.630 9.193 1.00 94.88 82 LYS A N 1
ATOM 646 C CA . LYS A 1 82 ? -8.923 -4.951 10.316 1.00 94.88 82 LYS A CA 1
ATOM 647 C C . LYS A 1 82 ? -8.546 -4.117 11.536 1.00 94.88 82 LYS A C 1
ATOM 649 O O . LYS A 1 82 ? -7.364 -3.820 11.739 1.00 94.88 82 LYS A O 1
ATOM 654 N N . ALA A 1 83 ? -9.545 -3.742 12.322 1.00 94.56 83 ALA A N 1
ATOM 655 C CA . ALA A 1 83 ? -9.376 -3.113 13.623 1.00 94.56 83 ALA A CA 1
ATOM 656 C C . ALA A 1 83 ? -9.409 -4.183 14.717 1.00 94.56 83 ALA A C 1
ATOM 658 O O . ALA A 1 83 ? -10.058 -5.220 14.576 1.00 94.56 83 ALA A O 1
ATOM 659 N N . ILE A 1 84 ? -8.670 -3.939 15.792 1.00 93.12 84 ILE A N 1
ATOM 660 C CA . ILE A 1 84 ? -8.600 -4.809 16.960 1.00 93.12 84 ILE A CA 1
ATOM 661 C C . ILE A 1 84 ? -8.739 -3.914 18.188 1.00 93.12 84 ILE A C 1
ATOM 663 O O . ILE A 1 84 ? -7.960 -2.968 18.333 1.00 93.12 84 ILE A O 1
ATOM 667 N N . ASP A 1 85 ? -9.738 -4.167 19.028 1.00 90.88 85 ASP A N 1
ATOM 668 C CA . ASP A 1 85 ? -9.974 -3.370 20.234 1.00 90.88 85 ASP A CA 1
ATOM 669 C C . ASP A 1 85 ? -8.931 -3.661 21.335 1.00 90.88 85 ASP A C 1
ATOM 671 O O . ASP A 1 85 ? -8.072 -4.543 21.217 1.00 90.88 85 ASP A O 1
ATOM 675 N N . ALA A 1 86 ? -8.988 -2.900 22.428 1.00 88.56 86 ALA A N 1
ATOM 676 C CA . ALA A 1 86 ? -8.100 -3.067 23.581 1.00 88.56 86 ALA A CA 1
ATOM 677 C C . ALA A 1 86 ? -8.265 -4.414 24.323 1.00 88.56 86 ALA A C 1
ATOM 679 O O . ALA A 1 86 ? -7.443 -4.736 25.182 1.00 88.56 86 ALA A O 1
ATOM 680 N N . TYR A 1 87 ? -9.302 -5.191 24.001 1.00 88.69 87 TYR A N 1
ATOM 681 C CA . TYR A 1 87 ? -9.605 -6.511 24.556 1.00 88.69 87 TYR A CA 1
ATOM 682 C C . TYR A 1 87 ? -9.340 -7.647 23.549 1.00 88.69 87 TYR A C 1
ATOM 684 O O . TYR A 1 87 ? -9.783 -8.776 23.770 1.00 88.69 87 TYR A O 1
ATOM 692 N N . ASP A 1 88 ? -8.612 -7.353 22.465 1.00 89.00 88 ASP A N 1
ATOM 693 C CA . ASP A 1 88 ? -8.265 -8.265 21.370 1.00 89.00 88 ASP A CA 1
ATOM 694 C C . ASP A 1 88 ? -9.467 -8.814 20.573 1.00 89.00 88 ASP A C 1
ATOM 696 O O . ASP A 1 88 ? -9.347 -9.824 19.871 1.00 89.00 88 ASP A O 1
ATOM 700 N N . ALA A 1 89 ? -10.620 -8.140 20.609 1.00 89.12 89 ALA A N 1
ATOM 701 C CA . ALA A 1 89 ? -11.710 -8.429 19.685 1.00 89.12 89 ALA A CA 1
ATOM 702 C C . ALA A 1 89 ? -11.391 -7.845 18.304 1.00 89.12 89 ALA A C 1
ATOM 704 O O . ALA A 1 89 ? -11.081 -6.663 18.162 1.00 89.12 89 ALA A O 1
ATOM 705 N N . GLU A 1 90 ? -11.479 -8.680 17.270 1.00 92.06 90 GLU A N 1
ATOM 706 C CA . GLU A 1 90 ? -11.166 -8.290 15.895 1.00 92.06 90 GLU A CA 1
ATOM 707 C C . GLU A 1 90 ? -12.428 -7.933 15.099 1.00 92.06 90 GLU A C 1
ATOM 709 O O . GLU A 1 90 ? -13.474 -8.570 15.249 1.00 92.06 90 GLU A O 1
ATOM 714 N N . SER A 1 91 ? -12.312 -6.948 14.208 1.00 92.56 91 SER A N 1
ATOM 715 C CA . SER A 1 91 ? -13.326 -6.650 13.197 1.00 92.56 91 SER A CA 1
ATOM 716 C C . SER A 1 91 ? -13.239 -7.615 12.011 1.00 92.56 91 SER A C 1
ATOM 718 O O . SER A 1 91 ? -12.216 -8.265 11.776 1.00 92.56 91 SER A O 1
ATOM 720 N N . ASP A 1 92 ? -14.272 -7.599 11.168 1.00 93.50 92 ASP A N 1
ATOM 721 C CA . ASP A 1 92 ? -14.143 -8.078 9.792 1.00 93.50 92 ASP A CA 1
ATOM 722 C C . ASP A 1 92 ? -13.097 -7.256 9.014 1.00 93.50 92 ASP A C 1
ATOM 724 O O . ASP A 1 92 ? -12.718 -6.144 9.398 1.00 93.50 92 ASP A O 1
ATOM 728 N N . TRP A 1 93 ? -12.631 -7.803 7.891 1.00 95.12 93 TRP A N 1
ATOM 729 C CA . TRP A 1 93 ? -11.709 -7.108 6.997 1.00 95.12 93 TRP A CA 1
ATOM 730 C C . TRP A 1 93 ? -12.437 -6.078 6.134 1.00 95.12 93 TRP A C 1
ATOM 732 O O . TRP A 1 93 ? -13.321 -6.422 5.350 1.00 95.12 93 TRP A O 1
ATOM 742 N N . ALA A 1 94 ? -11.989 -4.831 6.201 1.00 95.88 94 ALA A N 1
ATOM 743 C CA . ALA A 1 94 ? -12.267 -3.819 5.196 1.00 95.88 94 ALA A CA 1
ATOM 744 C C . ALA A 1 94 ? -11.274 -3.944 4.037 1.00 95.88 94 ALA A C 1
ATOM 746 O O . ALA A 1 94 ? -10.108 -4.294 4.245 1.00 95.88 94 ALA A O 1
ATOM 747 N N . THR A 1 95 ? -11.716 -3.643 2.816 1.00 97.25 95 THR A N 1
ATOM 748 C CA . THR A 1 95 ? -10.881 -3.781 1.617 1.00 97.25 95 THR A CA 1
ATOM 749 C C . THR A 1 95 ? -10.933 -2.553 0.721 1.00 97.25 95 THR A C 1
ATOM 751 O O . THR A 1 95 ? -12.014 -2.012 0.493 1.00 97.25 95 THR A O 1
ATOM 754 N N . LEU A 1 96 ? -9.793 -2.174 0.143 1.00 97.06 96 LEU A N 1
ATOM 755 C CA . LEU A 1 96 ? -9.694 -1.140 -0.887 1.00 97.06 96 LEU A CA 1
ATOM 756 C C . LEU A 1 96 ? -8.887 -1.660 -2.082 1.00 97.06 96 LEU A C 1
ATOM 758 O O . LEU A 1 96 ? -7.725 -2.038 -1.945 1.00 97.06 96 LEU A O 1
ATOM 762 N N . GLU A 1 97 ? -9.508 -1.668 -3.259 1.00 96.44 97 GLU A N 1
ATOM 763 C CA . GLU A 1 97 ? -8.871 -2.085 -4.507 1.00 96.44 97 GLU A CA 1
ATOM 764 C C . GLU A 1 97 ? -8.080 -0.922 -5.125 1.00 96.44 97 GLU A C 1
ATOM 766 O O . GLU A 1 97 ? -8.611 0.171 -5.342 1.00 96.44 97 GLU A O 1
ATOM 771 N N . VAL A 1 98 ? -6.801 -1.160 -5.419 1.00 94.25 98 VAL A N 1
ATOM 772 C CA . VAL A 1 98 ? -5.871 -0.157 -5.945 1.00 94.25 98 VAL A CA 1
ATOM 773 C C . VAL A 1 98 ? -5.149 -0.683 -7.178 1.00 94.25 98 VAL A C 1
ATOM 775 O O . VAL A 1 98 ? -4.640 -1.801 -7.201 1.00 94.25 98 VAL A O 1
ATOM 778 N N . LYS A 1 99 ? -5.081 0.140 -8.225 1.00 93.31 99 LYS A N 1
ATOM 779 C CA . LYS A 1 99 ? -4.496 -0.204 -9.521 1.00 93.31 99 LYS A CA 1
ATOM 780 C C . LYS A 1 99 ? -3.180 0.534 -9.755 1.00 93.31 99 LYS A C 1
ATOM 782 O O . LYS A 1 99 ? -3.174 1.759 -9.875 1.00 93.31 99 LYS A O 1
ATOM 787 N N . MET A 1 100 ? -2.094 -0.215 -9.930 1.00 89.75 100 MET A N 1
ATOM 788 C CA . MET A 1 100 ? -0.762 0.330 -10.226 1.00 89.75 100 MET A CA 1
ATOM 789 C C . MET A 1 100 ? -0.252 -0.172 -11.586 1.00 89.75 100 MET A C 1
ATOM 791 O O . MET A 1 100 ? 0.438 -1.192 -11.662 1.00 89.75 100 MET A O 1
ATOM 795 N N . PRO A 1 101 ? -0.612 0.480 -12.708 1.00 79.62 101 PRO A N 1
ATOM 796 C CA . PRO A 1 101 ? 0.018 0.228 -13.997 1.00 79.62 101 PRO A CA 1
ATOM 797 C C . PRO A 1 101 ? 1.487 0.681 -14.010 1.00 79.62 101 PRO A C 1
ATOM 799 O O . PRO A 1 101 ? 1.906 1.569 -13.269 1.00 79.62 101 PRO A O 1
ATOM 802 N N . TYR A 1 102 ? 2.271 0.091 -14.913 1.00 65.69 102 TYR A N 1
ATOM 803 C CA . TYR A 1 102 ? 3.618 0.573 -15.205 1.00 65.69 102 TYR A CA 1
ATOM 804 C C . TYR A 1 102 ? 3.540 1.892 -15.983 1.00 65.69 102 TYR A C 1
ATOM 806 O O . TYR A 1 102 ? 2.884 1.946 -17.025 1.00 65.69 102 TYR A O 1
ATOM 814 N N . SER A 1 103 ? 4.241 2.923 -15.514 1.00 58.78 103 SER A N 1
ATOM 815 C CA . SER A 1 103 ? 4.403 4.184 -16.239 1.00 58.78 103 SER A CA 1
ATOM 816 C C . SER A 1 103 ? 5.755 4.188 -16.949 1.00 58.78 103 SER A C 1
ATOM 818 O O . SER A 1 103 ? 6.814 4.169 -16.320 1.00 58.78 103 SER A O 1
ATOM 820 N N . TYR A 1 104 ? 5.736 4.157 -18.282 1.00 53.06 104 TYR A N 1
ATOM 821 C CA . TYR A 1 104 ? 6.942 4.224 -19.111 1.00 53.06 104 TYR A CA 1
ATOM 822 C C . TYR A 1 104 ? 7.390 5.691 -19.227 1.00 53.06 104 TYR A C 1
ATOM 824 O O . TYR A 1 104 ? 7.201 6.331 -20.256 1.00 53.06 104 TYR A O 1
ATOM 832 N N . SER A 1 105 ? 7.947 6.254 -18.153 1.00 55.47 105 SER A N 1
ATOM 833 C CA . SER A 1 105 ? 8.396 7.658 -18.117 1.00 55.47 105 SER A CA 1
ATOM 834 C C . SER A 1 105 ? 9.918 7.829 -18.059 1.00 55.47 105 SER A C 1
ATOM 836 O O . SER A 1 105 ? 10.411 8.955 -17.993 1.00 55.47 105 SER A O 1
ATOM 838 N N . LYS A 1 106 ? 10.703 6.743 -18.139 1.00 60.78 106 LYS A N 1
ATOM 839 C CA . LYS A 1 106 ? 12.169 6.857 -18.185 1.00 60.78 106 LYS A CA 1
ATOM 840 C C . LYS A 1 106 ? 12.625 7.287 -19.587 1.00 60.78 106 LYS A C 1
ATOM 842 O O . LYS A 1 106 ? 12.358 6.557 -20.545 1.00 60.78 106 LYS A O 1
ATOM 847 N N . PRO A 1 107 ? 13.322 8.431 -19.737 1.00 71.06 107 PRO A N 1
ATOM 848 C CA . PRO A 1 107 ? 13.879 8.827 -21.022 1.00 71.06 107 PRO A CA 1
ATOM 849 C C . PRO A 1 107 ? 14.864 7.757 -21.493 1.00 71.06 107 PRO A C 1
ATOM 851 O O . PRO A 1 107 ? 15.668 7.258 -20.705 1.00 71.06 107 PRO A O 1
ATOM 854 N N . ILE A 1 108 ? 14.794 7.402 -22.778 1.00 77.50 108 ILE A N 1
ATOM 855 C CA . ILE A 1 108 ? 15.759 6.501 -23.414 1.00 77.50 1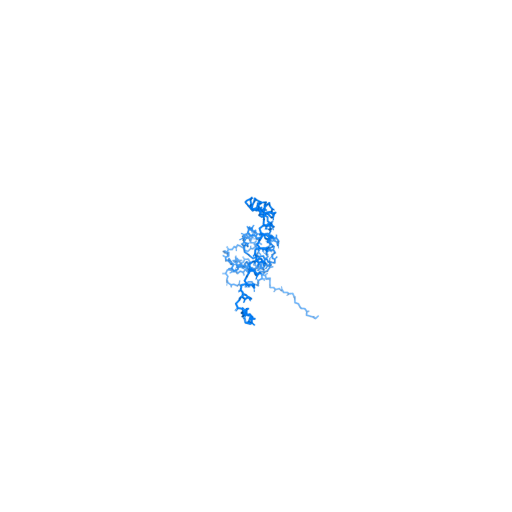08 ILE A CA 1
ATOM 856 C C . ILE A 1 108 ? 17.158 7.078 -23.148 1.00 77.50 108 ILE A C 1
ATOM 858 O O . ILE A 1 108 ? 17.403 8.225 -23.537 1.00 77.50 108 ILE A O 1
ATOM 862 N N . PRO A 1 109 ? 18.066 6.334 -22.484 1.00 81.44 109 PRO A N 1
ATOM 863 C CA . PRO A 1 109 ? 19.429 6.786 -22.262 1.00 81.44 109 PRO A CA 1
ATOM 864 C C . PRO A 1 109 ? 20.047 7.338 -23.556 1.00 81.44 109 PRO A C 1
ATOM 866 O O . PRO A 1 109 ? 19.963 6.661 -24.585 1.00 81.44 109 PRO A O 1
ATOM 869 N N . PRO A 1 110 ? 20.692 8.520 -23.539 1.00 78.31 110 PRO A N 1
ATOM 870 C CA . PRO A 1 110 ? 21.246 9.129 -24.750 1.00 78.31 110 PRO A CA 1
ATOM 871 C C . PRO A 1 110 ? 22.172 8.191 -25.534 1.00 78.31 110 PRO A C 1
ATOM 873 O O . PRO A 1 110 ? 22.143 8.187 -26.760 1.00 78.31 110 PRO A O 1
ATOM 876 N N . PHE A 1 111 ? 22.908 7.314 -24.841 1.00 82.62 111 PHE A N 1
ATOM 877 C CA . PHE A 1 111 ? 23.775 6.324 -25.483 1.00 82.62 111 PHE A CA 1
ATOM 878 C C . PHE A 1 111 ? 23.014 5.351 -26.396 1.00 82.62 111 PHE A C 1
ATOM 880 O O . PHE A 1 111 ? 23.565 4.926 -27.403 1.00 82.62 111 PHE A O 1
ATOM 887 N N . LEU A 1 112 ? 21.760 4.996 -26.078 1.00 82.38 112 LEU A N 1
ATOM 888 C CA . LEU A 1 112 ? 20.960 4.124 -26.940 1.00 82.38 112 LEU A CA 1
ATOM 889 C C . LEU A 1 112 ? 20.614 4.845 -28.237 1.00 82.38 112 LEU A C 1
ATOM 891 O O . LEU A 1 112 ? 20.677 4.234 -29.295 1.00 82.38 112 LEU A O 1
ATOM 895 N N . LYS A 1 113 ? 20.311 6.146 -28.186 1.00 78.62 113 LYS A N 1
ATOM 896 C CA . LYS A 1 113 ? 20.058 6.945 -29.391 1.00 78.62 113 LYS A CA 1
ATOM 897 C C . LYS A 1 113 ? 21.289 6.975 -30.300 1.00 78.62 113 LYS A C 1
ATOM 899 O O . LYS A 1 113 ? 21.154 6.719 -31.493 1.00 78.62 113 LYS A O 1
ATOM 904 N N . GLU A 1 114 ? 22.467 7.211 -29.727 1.00 81.81 114 GLU A N 1
ATOM 905 C CA . GLU A 1 114 ? 23.742 7.173 -30.456 1.00 81.81 114 GLU A CA 1
ATOM 906 C C . GLU A 1 114 ? 24.031 5.773 -31.024 1.00 81.81 114 GLU A C 1
ATOM 908 O O . GLU A 1 114 ? 24.390 5.626 -32.192 1.00 81.81 114 GLU A O 1
ATOM 913 N N . LEU A 1 115 ? 23.784 4.722 -30.235 1.00 82.88 115 LEU A N 1
ATOM 914 C CA . LEU A 1 115 ? 23.943 3.328 -30.653 1.00 82.88 115 LEU A CA 1
ATOM 915 C C . LEU A 1 115 ? 23.016 2.968 -31.824 1.00 82.88 115 LEU A C 1
ATOM 917 O O . LEU A 1 115 ? 23.463 2.364 -32.799 1.00 82.88 115 LEU A O 1
ATOM 921 N N . PHE A 1 116 ? 21.739 3.355 -31.760 1.00 80.19 116 PHE A N 1
ATOM 922 C CA . PHE A 1 116 ? 20.762 3.110 -32.824 1.00 80.19 116 PHE A CA 1
ATOM 923 C C . PHE A 1 116 ? 21.106 3.881 -34.100 1.00 80.19 116 PHE A C 1
ATOM 925 O O . PHE A 1 116 ? 20.992 3.326 -35.192 1.00 80.19 116 PHE A O 1
ATOM 932 N N . GLN A 1 117 ? 21.569 5.128 -33.989 1.00 78.81 117 GLN A N 1
ATOM 933 C CA . GLN A 1 117 ? 22.014 5.900 -35.151 1.00 78.81 117 GLN A CA 1
ATOM 934 C C . GLN A 1 117 ? 23.257 5.284 -35.798 1.00 78.81 117 GLN A C 1
ATOM 936 O O . GLN A 1 117 ? 23.289 5.113 -37.017 1.00 78.81 117 GLN A O 1
ATOM 941 N N . GLY A 1 118 ? 24.244 4.872 -35.000 1.00 77.88 118 GLY A N 1
ATOM 942 C CA . GLY A 1 118 ? 25.420 4.154 -35.493 1.00 77.88 118 GLY A CA 1
ATOM 943 C C . GLY A 1 118 ? 25.055 2.841 -36.192 1.00 77.88 118 GLY A C 1
ATOM 944 O O . GLY A 1 118 ? 25.548 2.567 -37.285 1.00 77.88 118 GLY A O 1
ATOM 945 N N . PHE A 1 119 ? 24.134 2.065 -35.615 1.00 78.31 119 PHE A N 1
ATOM 946 C CA . PHE A 1 119 ? 23.639 0.819 -36.205 1.00 78.31 119 PHE A CA 1
ATOM 947 C C . PHE A 1 119 ? 22.924 1.041 -37.548 1.00 78.31 119 PHE A C 1
ATOM 949 O O . PHE A 1 119 ? 23.207 0.339 -38.521 1.00 78.31 119 PHE A O 1
ATOM 956 N N . LEU A 1 120 ? 22.044 2.045 -37.639 1.00 75.50 120 LEU A N 1
ATOM 957 C CA . LEU A 1 120 ? 21.341 2.381 -38.884 1.00 75.50 120 LEU A CA 1
ATOM 958 C C . LEU A 1 120 ? 22.302 2.886 -39.970 1.00 75.50 120 LEU A C 1
ATOM 960 O O . LEU A 1 120 ? 22.171 2.504 -41.132 1.00 75.50 120 LEU A O 1
ATOM 964 N N . ASN A 1 121 ? 23.310 3.673 -39.596 1.00 77.62 121 ASN A N 1
ATOM 965 C CA . ASN A 1 121 ? 24.328 4.171 -40.525 1.00 77.62 121 ASN A CA 1
ATOM 966 C C . ASN A 1 121 ? 25.313 3.081 -40.977 1.00 77.62 121 ASN A C 1
ATOM 968 O O . ASN A 1 121 ? 25.896 3.190 -42.054 1.00 77.62 121 ASN A O 1
ATOM 972 N N . ALA A 1 122 ? 25.481 2.013 -40.193 1.00 75.75 122 ALA A N 1
ATOM 973 C CA . ALA A 1 122 ? 26.258 0.836 -40.574 1.00 75.75 122 ALA A CA 1
ATOM 974 C C . ALA A 1 122 ? 25.473 -0.133 -41.476 1.00 75.75 122 ALA A C 1
ATOM 976 O O . ALA A 1 122 ? 26.079 -0.984 -42.129 1.00 75.75 122 ALA A O 1
ATOM 977 N N . PHE A 1 123 ? 24.145 -0.002 -41.567 1.00 78.19 123 PHE A N 1
ATOM 978 C CA . PHE A 1 123 ? 23.281 -0.887 -42.354 1.00 78.19 123 PHE A CA 1
ATOM 979 C C . PHE A 1 123 ? 23.673 -0.985 -43.846 1.00 78.19 123 PHE A C 1
ATOM 981 O O . PHE A 1 123 ? 23.682 -2.098 -44.379 1.00 78.19 123 PHE A O 1
ATOM 988 N N . PRO A 1 124 ? 24.080 0.102 -44.539 1.00 79.38 124 PRO A N 1
ATOM 989 C CA . PRO A 1 124 ? 24.597 0.012 -45.904 1.00 79.38 124 PRO A CA 1
ATOM 990 C C . PRO A 1 124 ? 25.888 -0.808 -46.004 1.00 79.38 124 PRO A C 1
ATOM 992 O O . PRO A 1 124 ? 26.017 -1.618 -46.917 1.00 79.38 124 PRO A O 1
ATOM 995 N N . LEU A 1 125 ? 26.828 -0.653 -45.067 1.00 78.06 125 LEU A N 1
ATOM 996 C CA . LEU A 1 125 ? 28.072 -1.436 -45.047 1.00 78.06 125 LEU A CA 1
ATOM 997 C C . LEU A 1 125 ? 27.791 -2.907 -44.734 1.00 78.06 125 LEU A C 1
ATOM 999 O O . LEU A 1 125 ? 28.321 -3.796 -45.397 1.00 78.06 125 LEU A O 1
ATOM 1003 N N . LEU A 1 126 ? 26.889 -3.161 -43.787 1.00 77.75 126 LEU A N 1
ATOM 1004 C CA . LEU A 1 126 ? 26.447 -4.499 -43.423 1.00 77.75 126 LEU A CA 1
ATOM 1005 C C . LEU A 1 126 ? 25.775 -5.205 -44.610 1.00 77.75 126 LEU A C 1
ATOM 1007 O O . LEU A 1 126 ? 26.032 -6.382 -44.848 1.00 77.75 126 LEU A O 1
ATOM 1011 N N . ARG A 1 127 ? 24.995 -4.473 -45.419 1.00 77.44 127 ARG A N 1
ATOM 1012 C CA . ARG A 1 127 ? 24.429 -4.981 -46.677 1.00 77.44 127 ARG A CA 1
ATOM 1013 C C . ARG A 1 127 ? 25.524 -5.434 -47.640 1.00 77.44 127 ARG A C 1
ATOM 1015 O O . ARG A 1 127 ? 25.424 -6.531 -48.172 1.00 77.44 127 ARG A O 1
ATOM 1022 N N . HIS A 1 128 ? 26.576 -4.640 -47.833 1.00 81.31 128 HIS A N 1
ATOM 1023 C CA . HIS A 1 128 ? 27.685 -5.033 -48.707 1.00 81.31 128 HIS A CA 1
ATOM 1024 C C . HIS A 1 128 ? 28.438 -6.249 -48.151 1.00 81.31 128 HIS A C 1
ATOM 1026 O O . HIS A 1 128 ? 28.720 -7.176 -48.905 1.00 81.31 128 HIS A O 1
ATOM 1032 N N . ILE A 1 129 ? 28.698 -6.301 -46.840 1.00 85.31 129 ILE A N 1
ATOM 1033 C CA . ILE A 1 129 ? 29.342 -7.454 -46.187 1.00 85.31 129 ILE A CA 1
ATOM 1034 C C . ILE A 1 129 ? 28.507 -8.728 -46.374 1.00 85.31 129 ILE A C 1
ATOM 1036 O O . ILE A 1 129 ? 29.055 -9.766 -46.739 1.00 85.31 129 ILE A O 1
ATOM 1040 N N . PHE A 1 130 ? 27.185 -8.660 -46.200 1.00 84.00 130 PHE A N 1
ATOM 1041 C CA . PHE A 1 130 ? 26.305 -9.804 -46.446 1.00 84.00 130 PHE A CA 1
ATOM 1042 C C . PHE A 1 130 ? 26.294 -10.246 -47.912 1.00 84.00 130 PHE A C 1
ATOM 1044 O O . PHE A 1 130 ? 26.262 -11.447 -48.174 1.00 84.00 130 PHE A O 1
ATOM 1051 N N . GLU A 1 131 ? 26.353 -9.318 -48.866 1.00 85.62 131 GLU A N 1
ATOM 1052 C CA . GLU A 1 131 ? 26.453 -9.670 -50.287 1.00 85.62 131 GLU A CA 1
ATOM 1053 C C . GLU A 1 131 ? 27.800 -10.337 -50.623 1.00 85.62 131 GLU A C 1
ATOM 1055 O O . GLU A 1 131 ? 27.818 -11.376 -51.283 1.00 85.62 131 GLU A O 1
ATOM 1060 N N . TYR A 1 132 ? 28.921 -9.836 -50.094 1.00 86.31 132 TYR A N 1
ATOM 1061 C CA . TYR A 1 132 ? 30.229 -10.486 -50.262 1.00 86.31 132 TYR A CA 1
ATOM 1062 C C . TYR A 1 132 ? 30.282 -11.876 -49.622 1.00 86.31 132 TYR A C 1
ATOM 1064 O O . TYR A 1 132 ? 30.809 -12.809 -50.229 1.00 86.31 132 TYR A O 1
ATOM 1072 N N . LEU A 1 133 ? 29.706 -12.043 -48.428 1.00 87.69 133 LEU A N 1
ATOM 1073 C CA . LEU A 1 133 ? 29.641 -13.339 -47.750 1.00 87.69 133 LEU A CA 1
ATOM 1074 C C . LEU A 1 133 ? 28.815 -14.354 -48.546 1.00 87.69 133 LEU A C 1
ATOM 1076 O O . LEU A 1 133 ? 29.236 -15.501 -48.673 1.00 87.69 133 LEU A O 1
ATOM 1080 N N . LYS A 1 134 ? 27.690 -13.945 -49.148 1.00 86.06 134 LYS A N 1
ATOM 1081 C CA . LYS A 1 134 ? 26.917 -14.814 -50.052 1.00 86.06 134 LYS A CA 1
ATOM 1082 C C . LYS A 1 134 ? 27.763 -15.267 -51.240 1.00 86.06 134 LYS A C 1
ATOM 1084 O O . LYS A 1 134 ? 27.839 -16.463 -51.504 1.00 86.06 134 LYS A O 1
ATOM 1089 N N . ILE A 1 135 ? 28.422 -14.333 -51.930 1.00 86.88 135 ILE A N 1
ATOM 1090 C CA . ILE A 1 135 ? 29.264 -14.635 -53.100 1.00 86.88 135 ILE A CA 1
ATOM 1091 C C . ILE A 1 135 ? 30.401 -15.592 -52.722 1.00 86.88 135 ILE A C 1
ATOM 1093 O O . ILE A 1 135 ? 30.636 -16.570 -53.430 1.00 86.88 135 ILE A O 1
ATOM 1097 N N . PHE A 1 136 ? 31.070 -15.347 -51.594 1.00 88.88 136 PHE A N 1
ATOM 1098 C CA . PHE A 1 136 ? 32.144 -16.200 -51.090 1.00 88.88 136 PHE A CA 1
ATOM 1099 C C . PHE A 1 136 ? 31.661 -17.617 -50.750 1.00 88.88 136 PHE A C 1
ATOM 1101 O O . PHE A 1 136 ? 32.315 -18.595 -51.099 1.00 88.88 136 PHE A O 1
ATOM 1108 N N . ILE A 1 137 ? 30.490 -17.756 -50.123 1.00 85.81 137 ILE A N 1
ATOM 1109 C CA . ILE A 1 137 ? 29.908 -19.072 -49.825 1.00 85.81 137 ILE A CA 1
ATOM 1110 C C . ILE A 1 137 ? 29.554 -19.818 -51.121 1.00 85.81 137 ILE A C 1
ATOM 1112 O O . ILE A 1 137 ? 29.820 -21.018 -51.220 1.00 85.81 137 ILE A O 1
ATOM 1116 N N . TYR A 1 138 ? 29.015 -19.135 -52.138 1.00 87.44 138 TYR A N 1
ATOM 1117 C CA . TYR A 1 138 ? 28.728 -19.752 -53.439 1.00 87.44 138 TYR A CA 1
ATOM 1118 C C . TYR A 1 138 ? 30.000 -20.189 -54.174 1.00 87.44 138 TYR A C 1
ATOM 1120 O O . TYR A 1 138 ? 30.043 -21.302 -54.704 1.00 87.44 138 TYR A O 1
ATOM 1128 N N . SER A 1 139 ? 31.046 -19.358 -54.184 1.00 86.25 139 SER A N 1
ATOM 1129 C CA . SER A 1 139 ? 32.313 -19.692 -54.846 1.00 86.25 139 SER A CA 1
ATOM 1130 C C . SER A 1 139 ? 33.055 -20.824 -54.134 1.00 86.25 139 SER A C 1
ATOM 1132 O O . SER A 1 139 ? 33.569 -21.726 -54.797 1.00 86.25 139 SER A O 1
ATOM 1134 N N . LEU A 1 140 ? 33.038 -20.842 -52.798 1.00 84.38 140 LEU A N 1
ATOM 1135 C CA . LEU A 1 140 ? 33.609 -21.920 -51.995 1.00 84.38 140 LEU A CA 1
ATOM 1136 C C . LEU A 1 140 ? 32.856 -23.241 -52.216 1.00 84.38 140 LEU A C 1
ATOM 1138 O O . LEU A 1 140 ? 33.482 -24.277 -52.433 1.00 84.38 140 LEU A O 1
ATOM 1142 N N . SER A 1 141 ? 31.521 -23.199 -52.245 1.00 87.38 141 SER A N 1
ATOM 1143 C CA . SER A 1 141 ? 30.682 -24.375 -52.521 1.00 87.38 141 SER A CA 1
ATOM 1144 C C . SER A 1 141 ? 30.941 -24.943 -53.921 1.00 87.38 141 SER A C 1
ATOM 1146 O O . SER A 1 141 ? 31.070 -26.155 -54.089 1.00 87.38 141 SER A O 1
ATOM 1148 N N . PHE A 1 142 ? 31.081 -24.075 -54.928 1.00 84.38 142 PHE A N 1
ATOM 1149 C CA . PHE A 1 142 ? 31.418 -24.464 -56.299 1.00 84.38 142 PHE A CA 1
ATOM 1150 C C . PHE A 1 142 ? 32.820 -25.080 -56.408 1.00 84.38 142 PHE A C 1
ATOM 1152 O O . PHE A 1 142 ? 33.002 -26.093 -57.087 1.00 84.38 142 PHE A O 1
ATOM 1159 N N . PHE A 1 143 ? 33.810 -24.502 -55.725 1.00 84.88 143 PHE A N 1
ATOM 1160 C CA . PHE A 1 143 ? 35.176 -25.023 -55.707 1.00 84.88 143 PHE A CA 1
ATOM 1161 C C . PHE A 1 143 ? 35.249 -26.413 -55.060 1.00 84.88 143 PHE A C 1
ATOM 1163 O O . PHE A 1 143 ? 35.809 -27.333 -55.656 1.00 84.88 143 PHE A O 1
ATOM 1170 N N . ILE A 1 144 ? 34.621 -26.598 -53.893 1.00 82.94 144 ILE A N 1
ATOM 1171 C CA . ILE A 1 144 ? 34.554 -27.897 -53.202 1.00 82.94 144 ILE A CA 1
ATOM 1172 C C . ILE A 1 144 ? 33.857 -28.946 -54.083 1.00 82.94 144 ILE A C 1
ATOM 1174 O O . ILE A 1 144 ? 34.352 -30.064 -54.226 1.00 82.94 144 ILE A O 1
ATOM 1178 N N . PHE A 1 145 ? 32.754 -28.578 -54.740 1.00 80.19 145 PHE A N 1
ATOM 1179 C CA . PHE A 1 145 ? 32.024 -29.472 -55.641 1.00 80.19 145 PHE A CA 1
ATOM 1180 C C . PHE A 1 145 ? 32.852 -29.915 -56.860 1.00 80.19 145 PHE A C 1
ATOM 1182 O O . PHE A 1 145 ? 32.788 -31.074 -57.270 1.00 80.19 145 PHE A O 1
ATOM 1189 N N . ASN A 1 146 ? 33.653 -29.018 -57.442 1.00 74.56 146 ASN A N 1
ATOM 1190 C CA . ASN A 1 146 ? 34.500 -29.357 -58.590 1.00 74.56 146 ASN A CA 1
ATOM 1191 C C . ASN A 1 146 ? 35.766 -30.129 -58.198 1.00 74.56 146 ASN A C 1
ATOM 1193 O O . ASN A 1 146 ? 36.193 -30.988 -58.966 1.00 74.56 146 ASN A O 1
ATOM 1197 N N . SER A 1 147 ? 36.316 -29.884 -57.006 1.00 74.94 147 SER A N 1
ATOM 1198 C CA . SER A 1 147 ? 37.466 -30.621 -56.460 1.00 74.94 147 SER A CA 1
ATOM 1199 C C . SER A 1 147 ? 37.174 -32.121 -56.296 1.00 74.94 147 SER A C 1
ATOM 1201 O O . SER A 1 147 ? 38.016 -32.964 -56.593 1.00 74.94 147 SER A O 1
ATOM 1203 N N . HIS A 1 148 ? 35.941 -32.488 -55.928 1.00 61.75 148 HIS A N 1
ATOM 1204 C CA . HIS A 1 148 ? 35.541 -33.898 -55.873 1.00 61.75 148 HIS A CA 1
ATOM 1205 C C . HIS A 1 148 ? 35.383 -34.550 -57.255 1.00 61.75 148 HIS A C 1
ATOM 1207 O O . HIS A 1 148 ? 35.641 -35.741 -57.391 1.00 61.75 148 HIS A O 1
ATOM 1213 N N . ARG A 1 149 ? 35.034 -33.789 -58.302 1.00 62.25 149 ARG A N 1
ATOM 1214 C CA . ARG A 1 149 ? 34.824 -34.338 -59.655 1.00 62.25 149 ARG A CA 1
ATOM 1215 C C . ARG A 1 149 ? 36.121 -34.687 -60.392 1.00 62.25 149 ARG A C 1
ATOM 1217 O O . ARG A 1 149 ? 36.102 -35.534 -61.280 1.00 62.25 149 ARG A O 1
ATOM 1224 N N . THR A 1 150 ? 37.244 -34.057 -60.049 1.00 59.00 150 THR A N 1
ATOM 1225 C CA . THR A 1 150 ? 38.534 -34.287 -60.727 1.00 59.00 150 THR A CA 1
ATOM 1226 C C . THR A 1 150 ? 39.216 -35.597 -60.335 1.00 59.00 150 THR A C 1
ATOM 1228 O O . THR A 1 150 ? 40.137 -36.020 -61.028 1.00 59.00 150 THR A O 1
ATOM 1231 N N . HIS A 1 151 ? 38.763 -36.262 -59.268 1.00 58.00 151 HIS A N 1
ATOM 1232 C CA . HIS A 1 151 ? 39.305 -37.554 -58.834 1.00 58.00 151 HIS A CA 1
ATOM 1233 C C . HIS A 1 151 ? 38.633 -38.772 -59.498 1.00 58.00 151 HIS A C 1
ATOM 1235 O O . HIS A 1 151 ? 39.219 -39.852 -59.485 1.00 58.00 151 HIS A O 1
ATOM 1241 N N . ASP A 1 152 ? 37.474 -38.595 -60.145 1.00 59.97 152 ASP A N 1
ATOM 1242 C CA . ASP A 1 152 ? 36.717 -39.689 -60.781 1.00 59.97 152 ASP A CA 1
ATOM 1243 C C . ASP A 1 152 ? 36.986 -39.842 -62.291 1.00 59.97 152 ASP A C 1
ATOM 1245 O O . ASP A 1 152 ? 36.515 -40.789 -62.927 1.00 59.97 152 ASP A O 1
ATOM 1249 N N . LEU A 1 153 ? 37.769 -38.943 -62.897 1.00 61.31 153 LEU A N 1
ATOM 1250 C CA . LEU A 1 153 ? 38.137 -39.042 -64.310 1.00 61.31 153 LEU A CA 1
ATOM 1251 C C . LEU A 1 153 ? 39.333 -39.991 -64.486 1.00 61.31 153 LEU A C 1
ATOM 1253 O O . LEU A 1 153 ? 40.490 -39.574 -64.498 1.00 61.31 153 LEU A O 1
ATOM 1257 N N . LYS A 1 154 ? 39.051 -41.291 -64.647 1.00 62.97 154 LYS A N 1
ATOM 1258 C CA . LYS A 1 154 ? 40.042 -42.267 -65.133 1.00 62.97 154 LYS A CA 1
ATOM 1259 C C . LYS A 1 154 ? 40.482 -41.882 -66.557 1.00 62.97 154 LYS A C 1
ATOM 1261 O O . LYS A 1 154 ? 39.610 -41.665 -67.401 1.00 62.97 154 LYS A O 1
ATOM 1266 N N . PRO A 1 155 ? 41.792 -41.825 -66.861 1.00 59.38 155 PRO A N 1
ATOM 1267 C CA . PRO A 1 155 ? 42.254 -41.502 -68.205 1.00 59.38 155 PRO A CA 1
ATOM 1268 C C . PRO A 1 155 ? 41.772 -42.568 -69.195 1.00 59.38 155 PRO A C 1
ATOM 1270 O O . PRO A 1 155 ? 41.994 -43.765 -69.000 1.00 59.38 155 PRO A O 1
ATOM 1273 N N . SER A 1 156 ? 41.084 -42.123 -70.247 1.00 61.34 156 SER A N 1
ATOM 1274 C CA . SER A 1 156 ? 40.655 -42.971 -71.354 1.00 61.34 156 SER A CA 1
ATOM 1275 C C . SER A 1 156 ? 41.883 -43.549 -72.051 1.00 61.34 156 SER A C 1
ATOM 1277 O O . SER A 1 156 ? 42.698 -42.796 -72.586 1.00 61.34 156 SER A O 1
ATOM 1279 N N . GLN A 1 157 ? 42.007 -44.873 -72.049 1.00 52.38 157 GLN A N 1
ATOM 1280 C CA . GLN A 1 157 ? 42.980 -45.569 -72.879 1.00 52.38 157 GLN A CA 1
ATOM 1281 C C . GLN A 1 157 ? 42.584 -45.384 -74.347 1.00 52.38 157 GLN A C 1
ATOM 1283 O O . GLN A 1 157 ? 41.578 -45.934 -74.789 1.00 52.38 157 GLN A O 1
ATOM 1288 N N . TYR A 1 158 ? 43.364 -44.600 -75.087 1.00 58.00 158 TYR A N 1
ATOM 1289 C CA . TYR A 1 158 ? 43.348 -44.603 -76.544 1.00 58.00 158 TYR A CA 1
ATOM 1290 C C . TYR A 1 158 ? 44.719 -45.080 -77.028 1.00 58.00 158 TYR A C 1
ATOM 1292 O O . TYR A 1 158 ? 45.700 -44.368 -76.841 1.00 58.00 158 TYR A O 1
ATOM 1300 N N . PHE A 1 159 ? 44.680 -46.295 -77.591 1.00 55.31 159 PHE A N 1
ATOM 1301 C CA . PHE A 1 159 ? 45.650 -47.050 -78.401 1.00 55.31 159 PHE A CA 1
ATOM 1302 C C . PHE A 1 159 ? 47.106 -47.147 -77.930 1.00 55.31 159 PHE A C 1
ATOM 1304 O O . PHE A 1 159 ? 47.860 -46.159 -78.041 1.00 55.31 159 PHE A O 1
#

pLDDT: mean 82.85, std 15.12, range [37.44, 97.69]

Sequence (159 aa):
MIGILFIGASFLPNITGKIQGEVSTSYNYTIQTIDPKQDPVRYYIDWSDNTNINAGLNASGEEIILSNTWWDSKGMYIIRVKAIDAYDAESDWATLEVKMPYSYSKPIPPFLKELFQGFLNAFPLLRHIFEYLKIFIYSLSFFIFNSHRTHDLKPSQYF

Secondary structure (DSSP, 8-state):
-------S---PPEEEE-SB--TT-EEEEEEE---TT---EEEEEE-SSS-EEEEEEE-TT--EEEEEE--S--EEEEEEEEEEETT-PBPPPEEEEEEE-----PPPPHHHHHHHHHHHHHHHHHHHHHHHHHHHHHHHHHHHHHHHHTTS-PPP---

Radius of gyration: 36.65 Å; chains: 1; bounding box: 88×56×103 Å